Protein AF-A0A3N5TU95-F1 (afdb_monomer_lite)

Sequence (140 aa):
MAISASVSSDLMEDPRTEHARLEAEGWGAFEDALSRVPDDRLTAPGVLEGWTVKEMLHHVTGWIRECIGYLDRMKDGTFVDPDDTDEWVNARNATFADEARSLDVAAVIGARRRARSHPPALAGASRDRRRRRRVVRGRD

Secondary structure (DSSP, 8-state):
--------TT-S--HHHHHHHHHHHHHHHHHHHHHTS-GGGGS-TTSBTTB-HHHHHHHHHHHHHHHHHHHHHHHHT--------HHHHHHHHHHHHHHHHTS-HHHHHHHHHHHHTSPPGGGGTTTTHHHHTSSSSS--

Structure (mmCIF, N/CA/C/O backbone):
data_AF-A0A3N5TU95-F1
#
_entry.id   AF-A0A3N5TU95-F1
#
loop_
_atom_site.group_PDB
_atom_site.id
_atom_site.type_symbol
_atom_site.label_atom_id
_atom_site.label_alt_id
_atom_site.label_comp_id
_atom_site.label_asym_id
_atom_site.label_entity_id
_atom_site.label_seq_id
_atom_site.pdbx_PDB_ins_code
_atom_site.Cartn_x
_atom_site.Cartn_y
_atom_site.Cartn_z
_atom_site.occupancy
_atom_site.B_iso_or_equiv
_atom_site.auth_seq_id
_atom_site.auth_comp_id
_atom_site.auth_asym_id
_atom_site.auth_atom_id
_atom_site.pdbx_PDB_model_num
ATOM 1 N N . MET A 1 1 ? 27.553 39.012 -32.334 1.00 35.53 1 MET A N 1
ATOM 2 C CA . MET A 1 1 ? 26.607 38.911 -31.206 1.00 35.53 1 MET A CA 1
ATOM 3 C C . MET A 1 1 ? 25.614 37.813 -31.560 1.00 35.53 1 MET A C 1
ATOM 5 O O . MET A 1 1 ? 24.795 38.020 -32.440 1.00 35.53 1 MET A O 1
ATOM 9 N N . ALA A 1 2 ? 25.777 36.619 -30.991 1.00 36.50 2 ALA A N 1
ATOM 10 C CA . ALA A 1 2 ? 24.856 35.497 -31.155 1.00 36.50 2 ALA A CA 1
ATOM 11 C C . ALA A 1 2 ? 24.561 34.973 -29.749 1.00 36.50 2 ALA A C 1
ATOM 13 O O . ALA A 1 2 ? 25.481 34.582 -29.031 1.00 36.50 2 ALA A O 1
ATOM 14 N N . ILE A 1 3 ? 23.303 35.069 -29.325 1.00 40.38 3 ILE A N 1
ATOM 15 C CA . ILE A 1 3 ? 22.858 34.584 -28.021 1.00 40.38 3 ILE A CA 1
ATOM 16 C C . ILE A 1 3 ? 22.713 33.070 -28.159 1.00 40.38 3 ILE A C 1
ATOM 18 O O . ILE A 1 3 ? 21.766 32.576 -28.764 1.00 40.38 3 ILE A O 1
ATOM 22 N N . SER A 1 4 ? 23.708 32.346 -27.651 1.00 39.53 4 SER A N 1
ATOM 23 C CA . SER A 1 4 ? 23.632 30.904 -27.462 1.00 39.53 4 SER A CA 1
ATOM 24 C C . SER A 1 4 ? 22.598 30.631 -26.375 1.00 39.53 4 SER A C 1
ATOM 26 O O . SER A 1 4 ? 22.843 30.901 -25.199 1.00 39.53 4 SER A O 1
ATOM 28 N N . ALA A 1 5 ? 21.428 30.125 -26.758 1.00 44.97 5 ALA A N 1
ATOM 29 C CA . ALA A 1 5 ? 20.494 29.527 -25.816 1.00 44.97 5 ALA A CA 1
ATOM 30 C C . ALA A 1 5 ? 21.043 28.154 -25.400 1.00 44.97 5 ALA A C 1
ATOM 32 O O . ALA A 1 5 ? 20.582 27.110 -25.855 1.00 44.97 5 ALA A O 1
ATOM 33 N N . SER A 1 6 ? 22.062 28.162 -24.540 1.00 47.75 6 SER A N 1
ATOM 34 C CA . SER A 1 6 ? 22.394 27.006 -23.714 1.00 47.75 6 SER A CA 1
ATOM 35 C C . SER A 1 6 ? 21.296 26.891 -22.665 1.00 47.75 6 SER A C 1
ATOM 37 O O . SER A 1 6 ? 21.416 27.431 -21.567 1.00 47.75 6 SER A O 1
ATOM 39 N N . VAL A 1 7 ? 20.184 26.250 -23.023 1.00 46.75 7 VAL A N 1
ATOM 40 C CA . VAL A 1 7 ? 19.194 25.844 -22.029 1.00 46.75 7 VAL A CA 1
ATOM 41 C C . VAL A 1 7 ? 19.868 24.786 -21.165 1.00 46.75 7 VAL A C 1
ATOM 43 O O . VAL A 1 7 ? 20.224 23.709 -21.641 1.00 46.75 7 VAL A O 1
ATOM 46 N N . SER A 1 8 ? 20.115 25.160 -19.913 1.00 43.81 8 SER A N 1
ATOM 47 C CA . SER A 1 8 ? 20.712 24.349 -18.862 1.00 43.81 8 SER A CA 1
ATOM 48 C C . SER A 1 8 ? 20.080 22.960 -18.797 1.00 43.81 8 SER A C 1
ATOM 50 O O . SER A 1 8 ? 19.000 22.783 -18.245 1.00 43.81 8 SER A O 1
ATOM 52 N N . SER A 1 9 ? 20.802 21.958 -19.295 1.00 48.12 9 SER A N 1
ATOM 53 C CA . SER A 1 9 ? 20.513 20.537 -19.063 1.00 48.12 9 SER A CA 1
ATOM 54 C C . SER A 1 9 ? 20.790 20.105 -17.606 1.00 48.12 9 SER A C 1
ATOM 56 O O . SER A 1 9 ? 20.634 18.931 -17.289 1.00 48.12 9 SER A O 1
ATOM 58 N N . ASP A 1 10 ? 21.195 21.037 -16.736 1.00 52.72 10 ASP A N 1
ATOM 59 C CA . ASP A 1 10 ? 21.732 20.798 -15.387 1.00 52.72 10 ASP A CA 1
ATOM 60 C C . ASP A 1 10 ? 20.757 21.119 -14.229 1.00 52.72 10 ASP A C 1
ATOM 62 O O . ASP A 1 10 ? 21.184 21.152 -13.080 1.00 52.72 10 ASP A O 1
ATOM 66 N N . LEU A 1 11 ? 19.458 21.358 -14.477 1.00 57.06 11 LEU A N 1
ATOM 67 C CA . LEU A 1 11 ? 18.495 21.706 -13.404 1.00 57.06 11 LEU A CA 1
ATOM 68 C C . LEU A 1 11 ? 17.224 20.843 -13.324 1.00 57.06 11 LEU A C 1
ATOM 70 O O . LEU A 1 11 ? 16.367 21.120 -12.489 1.00 57.06 11 LEU A O 1
ATOM 74 N N . MET A 1 12 ? 17.082 19.792 -14.137 1.00 62.34 12 MET A N 1
ATOM 75 C CA . MET A 1 12 ? 16.063 18.771 -13.869 1.00 62.34 12 MET A CA 1
ATOM 76 C C . MET A 1 12 ? 16.678 17.726 -12.942 1.00 62.34 12 MET A C 1
ATOM 78 O O . MET A 1 12 ? 17.569 16.983 -13.354 1.00 62.34 12 MET A O 1
ATOM 82 N N . GLU A 1 13 ? 16.240 17.715 -11.682 1.00 69.69 13 GLU A N 1
ATOM 83 C CA . GLU A 1 13 ? 16.577 16.662 -10.725 1.00 69.69 13 GLU A CA 1
ATOM 84 C C . GLU A 1 13 ? 16.338 15.287 -11.371 1.00 69.69 13 GLU A C 1
ATOM 86 O O . GLU A 1 13 ? 15.353 15.101 -12.089 1.00 69.69 13 GLU A O 1
ATOM 91 N N . ASP A 1 14 ? 17.272 14.343 -11.178 1.00 87.50 14 ASP A N 1
ATOM 92 C CA . ASP A 1 14 ? 17.138 12.975 -11.698 1.00 87.50 14 ASP A CA 1
ATOM 93 C C . ASP A 1 14 ? 15.742 12.451 -11.317 1.00 87.50 14 ASP A C 1
ATOM 95 O O . ASP A 1 14 ? 15.450 12.397 -10.119 1.00 87.50 14 ASP A O 1
ATOM 99 N N . PRO A 1 15 ? 14.880 12.053 -12.278 1.00 86.50 15 PRO A N 1
ATOM 100 C CA . PRO A 1 15 ? 13.517 11.604 -11.989 1.00 86.50 15 PRO A CA 1
ATOM 101 C C . PRO A 1 15 ? 13.445 10.514 -10.915 1.00 86.50 15 PRO A C 1
ATOM 103 O O . PRO A 1 15 ? 12.448 10.385 -10.214 1.00 86.50 15 PRO A O 1
ATOM 106 N N . ARG A 1 16 ? 14.516 9.730 -10.748 1.00 84.62 16 ARG A N 1
ATOM 107 C CA . ARG A 1 16 ? 14.620 8.733 -9.676 1.00 84.62 16 ARG A CA 1
ATOM 108 C C . ARG A 1 16 ? 14.758 9.354 -8.293 1.00 84.62 16 ARG A C 1
ATOM 110 O O . ARG A 1 16 ? 14.161 8.842 -7.352 1.00 84.62 16 ARG A O 1
ATOM 117 N N . THR A 1 17 ? 15.553 10.412 -8.173 1.00 88.00 17 THR A N 1
ATOM 118 C CA . THR A 1 17 ? 15.719 11.167 -6.928 1.00 88.00 17 THR A CA 1
ATOM 119 C C . THR A 1 17 ? 14.411 11.850 -6.563 1.00 88.00 17 THR A C 1
ATOM 121 O O . THR A 1 17 ? 13.961 11.710 -5.429 1.00 88.00 17 THR A O 1
ATOM 124 N N . GLU A 1 18 ? 13.749 12.482 -7.535 1.00 87.94 18 GLU A N 1
ATOM 125 C CA . GLU A 1 18 ? 12.457 13.126 -7.298 1.00 87.94 18 GLU A CA 1
ATOM 126 C C . GLU A 1 18 ? 11.379 12.109 -6.895 1.00 87.94 18 GLU A C 1
ATOM 1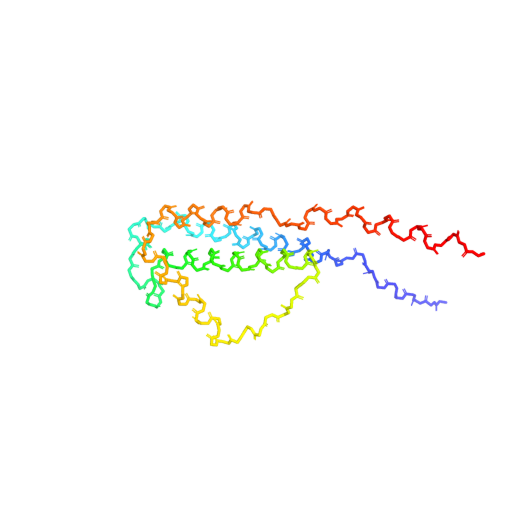28 O O . GLU A 1 18 ? 10.708 12.285 -5.882 1.00 87.94 18 GLU A O 1
ATOM 133 N N . HIS A 1 19 ? 11.254 10.981 -7.603 1.00 87.00 19 HIS A N 1
ATOM 134 C CA . HIS A 1 19 ? 10.308 9.929 -7.214 1.00 87.00 19 HIS A CA 1
ATOM 135 C C . HIS A 1 19 ? 10.610 9.340 -5.831 1.00 87.00 19 HIS A C 1
ATOM 137 O O . HIS A 1 19 ? 9.680 9.060 -5.081 1.00 87.00 19 HIS A O 1
ATOM 143 N N . ALA A 1 20 ? 11.885 9.168 -5.465 1.00 88.12 20 ALA A N 1
ATOM 144 C CA . ALA A 1 20 ? 12.259 8.693 -4.134 1.00 88.12 20 ALA A CA 1
ATOM 145 C C . ALA A 1 20 ? 11.907 9.711 -3.037 1.00 88.12 20 ALA A C 1
ATOM 147 O O . ALA A 1 20 ? 11.463 9.321 -1.959 1.00 88.12 20 ALA A O 1
ATOM 148 N N . ARG A 1 21 ? 12.070 11.011 -3.310 1.00 90.75 21 ARG A N 1
ATOM 149 C CA . ARG A 1 21 ? 11.671 12.087 -2.395 1.00 90.75 21 ARG A CA 1
ATOM 150 C C . ARG A 1 21 ? 10.153 12.123 -2.214 1.00 90.75 21 ARG A C 1
ATOM 152 O O . ARG A 1 21 ? 9.682 12.120 -1.079 1.00 90.75 21 ARG A O 1
ATOM 159 N N . LEU A 1 22 ? 9.398 12.099 -3.314 1.00 93.06 22 LEU A N 1
ATOM 160 C CA . LEU A 1 22 ? 7.933 12.084 -3.295 1.00 93.06 22 LEU A CA 1
ATOM 161 C C . LEU A 1 22 ? 7.379 10.838 -2.594 1.00 93.06 22 LEU A C 1
ATOM 163 O O . LEU A 1 22 ? 6.426 10.945 -1.821 1.00 93.06 22 LEU A O 1
ATOM 167 N N . GLU A 1 23 ? 7.991 9.671 -2.817 1.00 92.25 23 GLU A N 1
ATOM 168 C CA . GLU A 1 23 ? 7.659 8.446 -2.086 1.00 92.25 23 GLU A CA 1
ATOM 169 C C . GLU A 1 23 ? 7.883 8.644 -0.587 1.00 92.25 23 GLU A C 1
ATOM 171 O O . GLU A 1 23 ? 6.955 8.443 0.195 1.00 92.25 23 GLU A O 1
ATOM 176 N N . ALA A 1 24 ? 9.058 9.130 -0.178 1.00 92.19 24 ALA A N 1
ATOM 177 C CA . ALA A 1 24 ? 9.376 9.314 1.232 1.00 92.19 24 ALA A CA 1
ATOM 178 C C . ALA A 1 24 ? 8.414 10.297 1.922 1.00 92.19 24 ALA A C 1
ATOM 180 O O . ALA A 1 24 ? 7.960 10.029 3.038 1.00 92.19 24 ALA A O 1
ATOM 181 N N . GLU A 1 25 ? 8.071 11.403 1.257 1.00 95.94 25 GLU A N 1
ATOM 182 C CA . GLU A 1 25 ? 7.145 12.424 1.756 1.00 95.94 25 GLU A CA 1
ATOM 183 C C . GLU A 1 25 ? 5.712 11.909 1.874 1.00 95.94 25 GLU A C 1
ATOM 185 O O . GLU A 1 25 ? 5.120 11.979 2.957 1.00 95.94 25 GLU A O 1
ATOM 190 N N . GLY A 1 26 ? 5.162 11.340 0.797 1.00 95.50 26 GLY A N 1
ATOM 191 C CA . GLY A 1 26 ? 3.806 10.787 0.804 1.00 95.50 26 GLY A CA 1
ATOM 192 C C . GLY A 1 26 ? 3.657 9.692 1.856 1.00 95.50 26 GLY A C 1
ATOM 193 O O . GLY A 1 26 ? 2.637 9.576 2.538 1.00 95.50 26 GLY A O 1
ATOM 194 N N . TRP A 1 27 ? 4.725 8.934 2.063 1.00 95.00 27 TRP A N 1
ATOM 195 C CA . TRP A 1 27 ? 4.743 7.819 2.984 1.00 95.00 27 TRP A CA 1
ATOM 196 C C . TRP A 1 27 ? 5.061 8.230 4.424 1.00 95.00 27 TRP A C 1
ATOM 198 O O . TRP A 1 27 ? 4.736 7.490 5.350 1.00 95.00 27 TRP A O 1
ATOM 208 N N . GLY A 1 28 ? 5.623 9.421 4.640 1.00 95.75 28 GLY A N 1
ATOM 209 C CA . GLY A 1 28 ? 5.612 10.104 5.933 1.00 95.75 28 GLY A CA 1
ATOM 210 C C . GLY A 1 28 ? 4.213 10.609 6.292 1.00 95.75 28 GLY A C 1
ATOM 211 O O . GLY A 1 28 ? 3.713 10.309 7.374 1.00 95.75 28 GLY A O 1
ATOM 212 N N . ALA A 1 29 ? 3.542 11.294 5.360 1.00 97.62 29 ALA A N 1
ATOM 213 C CA . ALA A 1 29 ? 2.187 11.813 5.562 1.00 97.62 29 ALA A CA 1
ATOM 214 C C . ALA A 1 29 ? 1.161 10.700 5.840 1.00 97.62 29 ALA A C 1
ATOM 216 O O . ALA A 1 29 ? 0.308 10.839 6.716 1.00 97.62 29 ALA A O 1
ATOM 217 N N . PHE A 1 30 ? 1.267 9.572 5.136 1.00 95.25 30 PHE A N 1
ATOM 218 C CA . PHE A 1 30 ? 0.409 8.413 5.366 1.00 95.25 30 PHE A CA 1
ATOM 219 C C . PHE A 1 30 ? 0.593 7.795 6.757 1.00 95.25 30 PHE A C 1
ATOM 221 O O . PHE A 1 30 ? -0.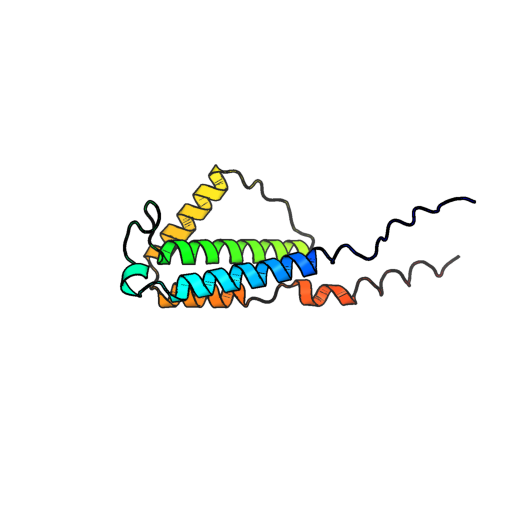393 7.491 7.426 1.00 95.25 30 PHE A O 1
ATOM 228 N N . GLU A 1 31 ? 1.838 7.596 7.203 1.00 95.38 31 GLU A N 1
ATOM 229 C CA . GLU A 1 31 ? 2.112 7.045 8.537 1.00 95.38 31 GLU A CA 1
ATOM 230 C C . GLU A 1 31 ? 1.636 8.006 9.635 1.00 95.38 31 GLU A C 1
ATOM 232 O O . GLU A 1 31 ? 1.064 7.556 10.628 1.00 95.38 31 GLU A O 1
ATOM 237 N N . ASP A 1 32 ? 1.791 9.320 9.433 1.00 97.31 32 ASP A N 1
ATOM 238 C CA . ASP A 1 32 ? 1.295 10.329 10.371 1.00 97.31 32 ASP A CA 1
ATOM 239 C C . ASP A 1 32 ? -0.238 10.305 10.465 1.00 97.31 32 ASP A C 1
ATOM 241 O O . ASP A 1 32 ? -0.790 10.287 11.566 1.00 97.31 32 ASP A O 1
ATOM 245 N N . ALA A 1 33 ? -0.939 10.207 9.330 1.00 95.50 33 ALA A N 1
ATOM 246 C CA . ALA A 1 33 ? -2.395 10.073 9.300 1.00 95.50 33 ALA A CA 1
ATOM 247 C C . ALA A 1 33 ? -2.868 8.773 9.969 1.00 95.50 33 ALA A C 1
ATOM 249 O O . ALA A 1 33 ? -3.802 8.793 10.771 1.00 95.50 33 ALA A O 1
ATOM 250 N N . LEU A 1 34 ? -2.202 7.650 9.686 1.00 93.94 34 LEU A N 1
ATOM 251 C CA . LEU A 1 34 ? -2.537 6.361 10.280 1.00 93.94 34 LEU A CA 1
ATOM 252 C C . LEU A 1 34 ? -2.307 6.338 11.795 1.00 93.94 34 LEU A C 1
ATOM 254 O O . LEU A 1 34 ? -3.100 5.736 12.511 1.00 93.94 34 LEU A O 1
ATOM 258 N N . SER A 1 35 ? -1.262 7.006 12.293 1.00 95.44 35 SER A N 1
ATOM 259 C CA . SER A 1 35 ? -0.953 7.058 13.731 1.00 95.44 35 SER A CA 1
ATOM 260 C C . SER A 1 35 ? -2.068 7.689 14.577 1.00 95.44 35 SER A C 1
ATOM 262 O O . SER A 1 35 ? -2.136 7.471 15.784 1.00 95.44 35 SER A O 1
ATOM 264 N N . ARG A 1 36 ? -2.955 8.459 13.936 1.00 96.12 36 ARG A N 1
ATOM 265 C CA . ARG A 1 36 ? -4.098 9.133 14.561 1.00 96.12 36 ARG A CA 1
ATOM 266 C C . ARG A 1 36 ? -5.375 8.293 14.535 1.00 96.12 36 ARG A C 1
ATOM 268 O O . ARG A 1 36 ? -6.384 8.737 15.077 1.00 96.12 36 ARG A O 1
ATOM 275 N N . VAL A 1 37 ? -5.364 7.123 13.892 1.00 94.12 37 VAL A N 1
ATOM 276 C CA . VAL A 1 37 ? -6.514 6.213 13.836 1.00 94.12 37 VAL A CA 1
ATOM 277 C C . VAL A 1 37 ? -6.539 5.363 15.111 1.00 94.12 37 VAL A C 1
ATOM 279 O O . VAL A 1 37 ? -5.597 4.607 15.335 1.00 94.12 37 VAL A O 1
ATOM 282 N N . PRO A 1 38 ? -7.597 5.447 15.937 1.00 94.06 38 PRO A N 1
ATOM 283 C CA . PRO A 1 38 ? -7.737 4.594 17.114 1.00 94.06 38 PRO A CA 1
ATOM 284 C C . PRO A 1 38 ? -7.838 3.103 16.753 1.00 94.06 38 PRO A C 1
ATOM 286 O O . PRO A 1 38 ? -8.393 2.752 15.709 1.00 94.06 38 PRO A O 1
ATOM 289 N N . ASP A 1 39 ? -7.356 2.221 17.630 1.00 93.38 39 ASP A N 1
ATOM 290 C CA . ASP A 1 39 ? -7.279 0.774 17.367 1.00 93.38 39 ASP A CA 1
ATOM 291 C C . ASP A 1 39 ? -8.638 0.134 17.037 1.00 93.38 39 ASP A C 1
ATOM 293 O O . ASP A 1 39 ? -8.742 -0.699 16.133 1.00 93.38 39 ASP A O 1
ATOM 297 N N . ASP A 1 40 ? -9.707 0.550 17.717 1.00 92.94 40 ASP A N 1
ATOM 298 C CA . ASP A 1 40 ? -11.074 0.071 17.478 1.00 92.94 40 ASP A CA 1
ATOM 299 C C . ASP A 1 40 ? -11.601 0.475 16.089 1.00 92.94 40 ASP A C 1
ATOM 301 O O . ASP A 1 40 ? -12.408 -0.234 15.484 1.00 92.94 40 ASP A O 1
ATOM 305 N N . ARG A 1 41 ? -11.087 1.571 15.522 1.00 93.88 41 ARG A N 1
ATOM 306 C CA . ARG A 1 41 ? -11.416 2.031 14.166 1.00 93.88 41 ARG A CA 1
ATOM 307 C C . ARG A 1 41 ? -10.675 1.263 13.076 1.00 93.88 41 ARG A C 1
ATOM 309 O O . ARG A 1 41 ? -11.110 1.308 11.927 1.00 93.88 41 ARG A O 1
ATOM 316 N N . LEU A 1 42 ? -9.618 0.513 13.404 1.00 94.44 42 LEU A N 1
ATOM 317 C CA . LEU A 1 42 ? -8.859 -0.252 12.407 1.00 94.44 42 LEU A CA 1
ATOM 318 C C . LEU A 1 42 ? -9.673 -1.397 11.789 1.00 94.44 42 LEU A C 1
ATOM 320 O O . LEU A 1 42 ? -9.441 -1.772 10.639 1.00 94.44 42 LEU A O 1
ATOM 324 N N . THR A 1 43 ? -10.638 -1.931 12.540 1.00 94.31 43 THR A N 1
ATOM 325 C CA . THR A 1 43 ? -11.504 -3.049 12.126 1.00 94.31 43 THR A CA 1
ATOM 326 C C . THR A 1 43 ? -12.976 -2.662 11.994 1.00 94.31 43 THR A C 1
ATOM 328 O O . THR A 1 43 ? -13.789 -3.487 11.584 1.00 94.31 43 THR A O 1
ATOM 331 N N . ALA A 1 44 ? -13.324 -1.408 12.293 1.00 92.25 44 ALA A N 1
ATOM 332 C CA . ALA A 1 44 ? -14.679 -0.905 12.126 1.00 92.25 44 ALA A CA 1
ATOM 333 C C . ALA A 1 44 ? -15.063 -0.861 10.630 1.00 92.25 44 ALA A C 1
ATOM 335 O O . ALA A 1 44 ? -14.332 -0.256 9.836 1.00 92.25 44 ALA A O 1
ATOM 336 N N . PRO A 1 45 ? -16.198 -1.464 10.228 1.00 88.00 45 PRO A N 1
ATOM 337 C CA . PRO A 1 45 ? -16.685 -1.382 8.854 1.00 88.00 45 PRO A CA 1
ATOM 338 C C . PRO A 1 45 ? -17.021 0.052 8.425 1.00 88.00 45 PRO A C 1
ATOM 340 O O . PRO A 1 45 ? -17.410 0.885 9.247 1.00 88.00 45 PRO A O 1
ATOM 343 N N . GLY A 1 46 ? -16.941 0.313 7.117 1.00 75.81 46 GLY A N 1
ATOM 344 C CA . GLY A 1 46 ? -17.488 1.527 6.503 1.00 75.81 46 GLY A CA 1
ATOM 345 C C 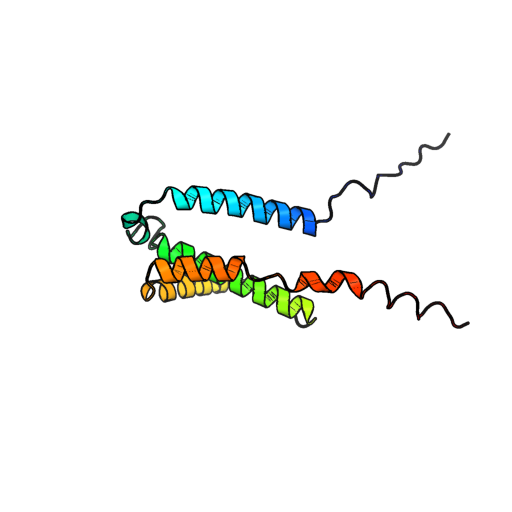. GLY A 1 46 ? -16.624 2.780 6.643 1.00 75.81 46 GLY A C 1
ATOM 346 O O . GLY A 1 46 ? -17.132 3.884 6.467 1.00 75.81 46 GLY A O 1
ATOM 347 N N . VAL A 1 47 ? -15.333 2.636 6.964 1.00 73.94 47 VAL A N 1
ATOM 348 C CA . VAL A 1 47 ? -14.373 3.756 6.884 1.00 73.94 47 VAL A CA 1
ATOM 349 C C . VAL A 1 47 ? -14.086 4.112 5.423 1.00 73.94 47 VAL A C 1
ATOM 351 O O . VAL A 1 47 ? -13.914 5.280 5.086 1.00 73.94 47 VAL A O 1
ATOM 354 N N . LEU A 1 48 ? -14.095 3.101 4.559 1.00 77.06 48 LEU A N 1
ATOM 355 C CA . LEU A 1 48 ? -14.190 3.207 3.109 1.00 77.06 48 LEU A CA 1
ATOM 356 C C . LEU A 1 48 ? -15.368 2.327 2.670 1.00 77.06 48 LEU A C 1
ATOM 358 O O . LEU A 1 48 ? -15.769 1.428 3.412 1.00 77.06 48 LEU A O 1
ATOM 362 N N . GLU A 1 49 ? -15.962 2.589 1.508 1.00 82.31 49 GLU A N 1
ATOM 363 C CA . GLU A 1 49 ? -17.149 1.858 1.047 1.00 82.31 49 GLU A CA 1
ATOM 364 C C . GLU A 1 49 ? -16.899 0.336 1.042 1.00 82.31 49 GLU A C 1
ATOM 366 O O . GLU A 1 49 ? -16.114 -0.187 0.257 1.00 82.31 49 GLU A O 1
ATOM 371 N N . GLY A 1 50 ? -17.519 -0.371 1.992 1.00 85.62 50 GLY A N 1
ATOM 372 C CA . GLY A 1 50 ? -17.354 -1.814 2.191 1.00 85.62 50 GLY A CA 1
ATOM 373 C C . GLY A 1 50 ? -16.036 -2.274 2.831 1.00 85.62 50 GLY A C 1
ATOM 374 O O . GLY A 1 50 ? -15.904 -3.472 3.072 1.00 85.62 50 GLY A O 1
ATOM 375 N N . TRP A 1 51 ? -15.080 -1.380 3.115 1.00 93.75 51 TRP A N 1
ATOM 376 C CA . TRP A 1 51 ? -13.757 -1.721 3.659 1.00 93.75 51 TRP A CA 1
ATOM 377 C C . TRP A 1 51 ? -13.504 -1.091 5.040 1.00 93.75 51 TRP A C 1
ATOM 379 O O . TRP A 1 51 ? -13.861 0.052 5.345 1.00 93.75 51 TRP A O 1
ATOM 389 N N . THR A 1 52 ? -12.821 -1.856 5.878 1.00 95.81 52 THR A N 1
ATOM 390 C CA . THR A 1 52 ? -12.137 -1.433 7.100 1.00 95.81 52 THR A CA 1
ATOM 391 C C . THR A 1 52 ? -10.790 -0.789 6.761 1.00 95.81 52 THR A C 1
ATOM 393 O O . THR A 1 52 ? -10.234 -0.979 5.674 1.00 95.81 52 THR A O 1
ATOM 396 N N . VAL A 1 53 ? -10.196 -0.069 7.718 1.00 95.75 53 VAL A N 1
ATOM 397 C CA . VAL A 1 53 ? -8.822 0.440 7.555 1.00 95.75 53 VAL A CA 1
ATOM 398 C C . VAL A 1 53 ? -7.843 -0.722 7.376 1.00 95.75 53 VAL A C 1
ATOM 400 O O . VAL A 1 53 ? -6.960 -0.632 6.530 1.00 95.75 53 VAL A O 1
ATOM 403 N N . LYS A 1 54 ? -8.014 -1.835 8.103 1.00 96.50 54 LYS A N 1
ATOM 404 C CA . LYS A 1 54 ? -7.192 -3.047 7.951 1.00 96.50 54 LYS A CA 1
ATOM 405 C C . LYS A 1 54 ? -7.162 -3.547 6.501 1.00 96.50 54 LYS A C 1
ATOM 407 O O . LYS A 1 54 ? -6.082 -3.823 5.983 1.00 96.50 54 LYS A O 1
ATOM 412 N N . GLU A 1 55 ? -8.318 -3.643 5.848 1.00 96.94 55 GLU A N 1
ATOM 413 C CA . GLU A 1 55 ? -8.414 -4.088 4.449 1.00 96.94 55 GLU A CA 1
ATOM 414 C C . GLU A 1 55 ? -7.712 -3.107 3.501 1.00 96.94 55 GLU A C 1
ATOM 416 O O . GLU A 1 55 ? -6.921 -3.535 2.660 1.00 96.94 55 GLU A O 1
ATOM 421 N N . MET A 1 56 ? -7.875 -1.796 3.712 1.00 95.75 56 MET A N 1
ATOM 422 C CA . MET A 1 56 ? -7.124 -0.780 2.966 1.00 95.75 56 MET A CA 1
ATOM 423 C C . MET A 1 56 ? -5.606 -0.919 3.155 1.00 95.75 56 MET A C 1
ATOM 425 O O . MET A 1 56 ? -4.855 -0.886 2.181 1.00 95.75 56 MET A O 1
ATOM 429 N N . LEU A 1 57 ? -5.131 -1.135 4.385 1.00 96.38 57 LEU A N 1
ATOM 430 C CA . LEU A 1 57 ? -3.699 -1.293 4.663 1.00 96.38 57 LEU A CA 1
ATOM 431 C C . LEU A 1 57 ? -3.094 -2.522 3.974 1.00 96.38 57 LEU A C 1
ATOM 433 O O . LEU A 1 57 ? -1.946 -2.478 3.513 1.00 96.38 57 LEU A O 1
ATOM 437 N N . HIS A 1 58 ? -3.842 -3.623 3.906 1.00 97.31 58 HIS A N 1
ATOM 438 C CA . HIS A 1 58 ? -3.398 -4.815 3.187 1.00 97.31 58 HIS A CA 1
ATOM 439 C C . HIS A 1 58 ? -3.437 -4.606 1.672 1.00 97.31 58 HIS A C 1
ATOM 441 O O . HIS A 1 58 ? -2.493 -5.003 0.997 1.00 97.31 58 HIS A O 1
ATOM 447 N N . HIS A 1 59 ? -4.437 -3.894 1.146 1.00 96.25 59 HIS A N 1
ATOM 448 C CA . HIS A 1 59 ? -4.463 -3.451 -0.252 1.00 96.25 59 HIS A CA 1
ATOM 449 C C . HIS A 1 59 ? -3.213 -2.640 -0.629 1.00 96.25 59 HIS A C 1
ATOM 451 O O . HIS A 1 59 ? -2.556 -2.958 -1.620 1.00 96.25 59 HIS A O 1
ATOM 457 N N . VAL A 1 60 ? -2.806 -1.671 0.200 1.00 96.12 60 VAL A N 1
ATOM 458 C CA . VAL A 1 60 ? -1.558 -0.922 -0.029 1.00 96.12 60 VAL A CA 1
ATOM 459 C C . VAL A 1 60 ? -0.342 -1.857 -0.018 1.00 96.12 60 VAL A C 1
ATOM 461 O O . VAL A 1 60 ? 0.548 -1.746 -0.858 1.00 96.12 60 VAL A O 1
ATOM 464 N N . THR A 1 61 ? -0.313 -2.828 0.898 1.00 97.25 61 THR A N 1
ATOM 465 C CA . THR A 1 61 ? 0.754 -3.844 0.952 1.00 97.25 61 THR A CA 1
ATOM 466 C C . THR A 1 61 ? 0.804 -4.699 -0.317 1.00 97.25 61 THR A C 1
ATOM 468 O O . THR A 1 61 ? 1.897 -5.024 -0.783 1.00 97.25 61 THR A O 1
ATOM 471 N N . GLY A 1 62 ? -0.353 -5.054 -0.881 1.00 96.94 62 GLY A N 1
ATOM 472 C CA . GLY A 1 62 ? -0.471 -5.789 -2.140 1.00 96.94 62 GLY A CA 1
ATOM 473 C C . GLY A 1 62 ? 0.175 -5.039 -3.303 1.00 96.94 62 GLY A C 1
ATOM 474 O O . GLY A 1 62 ? 1.051 -5.586 -3.970 1.00 96.94 62 GLY A O 1
ATOM 475 N N . TRP A 1 63 ? -0.144 -3.755 -3.472 1.00 96.62 63 TRP A N 1
ATOM 476 C CA . TRP A 1 63 ? 0.453 -2.933 -4.532 1.00 96.62 63 TRP A CA 1
ATOM 477 C C . TRP A 1 63 ? 1.957 -2.717 -4.370 1.00 96.62 63 TRP A C 1
ATOM 479 O O . TRP A 1 63 ? 2.688 -2.733 -5.359 1.00 96.62 63 TRP A O 1
ATOM 489 N N . ILE A 1 64 ? 2.455 -2.595 -3.135 1.00 95.25 64 ILE A N 1
ATOM 490 C CA . ILE A 1 64 ? 3.905 -2.547 -2.892 1.00 95.25 64 ILE A CA 1
ATOM 491 C C . ILE A 1 64 ? 4.572 -3.841 -3.379 1.00 95.25 64 ILE A C 1
ATOM 493 O O . ILE A 1 64 ? 5.629 -3.790 -4.004 1.00 95.25 64 ILE A O 1
ATOM 497 N N . ARG A 1 65 ? 3.962 -5.007 -3.132 1.00 95.50 65 ARG A N 1
ATOM 498 C CA . ARG A 1 65 ? 4.500 -6.302 -3.581 1.00 95.50 65 ARG A CA 1
ATOM 499 C C . ARG A 1 65 ? 4.474 -6.456 -5.099 1.00 95.50 65 ARG A C 1
ATOM 501 O O . ARG A 1 65 ? 5.460 -6.935 -5.654 1.00 95.50 65 ARG A O 1
ATOM 508 N N . GLU A 1 66 ? 3.400 -6.027 -5.760 1.00 94.69 66 GLU A N 1
ATOM 509 C CA . GLU A 1 66 ? 3.336 -6.006 -7.229 1.00 94.69 66 GLU A CA 1
ATOM 510 C C . GLU A 1 66 ? 4.431 -5.097 -7.807 1.00 94.69 66 GLU A C 1
ATOM 512 O O . GLU A 1 66 ? 5.198 -5.519 -8.673 1.00 94.69 66 GLU A O 1
ATOM 517 N N . CYS A 1 67 ? 4.602 -3.897 -7.239 1.00 92.44 67 CYS A N 1
ATOM 518 C CA . CYS A 1 67 ? 5.664 -2.968 -7.623 1.00 92.44 67 CYS A CA 1
ATOM 519 C C . CYS A 1 67 ? 7.063 -3.584 -7.455 1.00 92.44 67 CYS A C 1
ATOM 521 O O . CYS A 1 67 ? 7.873 -3.523 -8.380 1.00 92.44 67 CYS A O 1
ATOM 523 N N . ILE A 1 68 ? 7.344 -4.247 -6.327 1.00 92.88 68 ILE A N 1
ATOM 524 C CA . ILE A 1 68 ? 8.605 -4.983 -6.123 1.00 92.88 68 ILE A CA 1
ATOM 525 C C . ILE A 1 68 ? 8.801 -6.029 -7.228 1.00 92.88 68 ILE A C 1
ATOM 527 O O . ILE A 1 68 ? 9.869 -6.082 -7.837 1.00 92.88 68 ILE A O 1
ATOM 531 N N . GLY A 1 69 ? 7.763 -6.809 -7.544 1.00 93.06 69 GLY A N 1
ATOM 532 C CA . GLY A 1 69 ? 7.811 -7.797 -8.619 1.00 93.06 69 GLY A CA 1
ATOM 533 C C . GLY A 1 69 ? 8.084 -7.176 -9.994 1.00 93.06 69 GLY A C 1
ATOM 534 O O . GLY A 1 69 ? 8.805 -7.761 -10.803 1.00 93.06 69 GLY A O 1
ATOM 535 N N . TYR A 1 70 ? 7.536 -5.997 -10.291 1.00 93.62 70 TYR A N 1
ATOM 536 C CA . TYR A 1 70 ? 7.845 -5.267 -11.523 1.00 93.62 70 TYR A CA 1
ATOM 537 C C . TYR A 1 70 ? 9.290 -4.772 -11.540 1.00 93.62 70 TYR A C 1
ATOM 539 O O . TYR A 1 70 ? 9.994 -5.004 -12.522 1.00 93.62 70 TYR A O 1
ATOM 547 N N . LEU A 1 71 ? 9.772 -4.178 -10.447 1.00 90.75 71 LEU A N 1
ATOM 548 C CA . LEU A 1 71 ? 11.155 -3.711 -10.331 1.00 90.75 71 LEU A CA 1
ATOM 549 C C . LEU A 1 71 ? 12.170 -4.853 -10.482 1.00 90.75 71 LEU A C 1
ATOM 551 O O . LEU A 1 71 ? 13.208 -4.667 -11.122 1.00 90.75 71 LEU A O 1
ATOM 555 N N . ASP A 1 72 ? 11.870 -6.036 -9.946 1.00 91.88 72 ASP A N 1
ATOM 556 C CA . ASP A 1 72 ? 12.710 -7.222 -10.119 1.00 91.88 72 ASP A CA 1
ATOM 557 C C . ASP A 1 72 ? 12.757 -7.686 -11.577 1.00 91.88 72 ASP A C 1
ATOM 559 O O . ASP A 1 72 ? 13.846 -7.873 -12.122 1.00 91.88 72 ASP A O 1
ATOM 563 N N . ARG A 1 73 ? 11.609 -7.764 -12.260 1.00 94.19 73 ARG A N 1
ATOM 564 C CA . ARG A 1 73 ? 11.572 -8.093 -13.696 1.00 94.19 73 ARG A CA 1
ATOM 565 C C . ARG A 1 73 ? 12.285 -7.041 -14.546 1.00 94.19 73 ARG A C 1
ATOM 567 O O . ARG A 1 73 ? 12.969 -7.389 -15.507 1.00 94.19 73 ARG A O 1
ATOM 574 N N . MET A 1 74 ? 12.176 -5.757 -14.195 1.00 92.88 74 MET A N 1
ATOM 575 C CA . MET A 1 74 ? 12.880 -4.671 -14.890 1.00 92.88 74 MET A CA 1
ATOM 576 C C . MET A 1 74 ? 14.394 -4.804 -14.730 1.00 92.88 74 MET A C 1
ATOM 578 O O . MET A 1 74 ? 15.136 -4.652 -15.702 1.00 92.88 74 MET A O 1
ATOM 582 N N . LYS A 1 75 ? 14.859 -5.115 -13.516 1.00 89.62 75 LYS A N 1
ATOM 583 C CA . LYS A 1 75 ? 16.271 -5.397 -13.233 1.00 89.62 75 LYS A CA 1
ATOM 584 C C . LYS A 1 75 ? 16.777 -6.587 -14.049 1.00 89.62 75 LYS A C 1
ATOM 586 O O . LYS A 1 75 ? 17.878 -6.509 -14.593 1.00 89.62 75 LYS A O 1
ATOM 591 N N . ASP A 1 76 ? 15.970 -7.636 -14.162 1.00 93.62 76 ASP A N 1
ATOM 592 C CA . ASP A 1 76 ? 16.321 -8.862 -14.883 1.00 93.62 76 ASP A CA 1
ATOM 593 C C . ASP A 1 76 ? 16.135 -8.736 -16.409 1.00 93.62 76 ASP A C 1
ATOM 595 O O . ASP A 1 76 ? 16.508 -9.637 -17.157 1.00 93.62 76 ASP A O 1
ATOM 599 N N . GLY A 1 77 ? 15.586 -7.615 -16.893 1.00 95.94 77 GLY A N 1
ATOM 600 C CA . GLY A 1 77 ? 15.315 -7.381 -18.314 1.00 95.94 77 GLY A CA 1
ATOM 601 C C . GLY A 1 77 ? 14.162 -8.218 -18.877 1.00 95.94 77 GLY A C 1
ATOM 602 O O . GLY A 1 77 ? 14.076 -8.391 -20.088 1.00 95.94 77 GLY A O 1
ATOM 603 N N . THR A 1 78 ? 13.297 -8.745 -18.009 1.00 96.31 78 THR A N 1
ATOM 604 C CA . THR A 1 78 ? 12.145 -9.600 -18.350 1.00 96.31 78 THR A CA 1
ATOM 605 C C . THR A 1 78 ? 10.802 -8.900 -18.150 1.00 96.31 78 THR A C 1
ATOM 607 O O . THR A 1 78 ? 9.751 -9.523 -18.286 1.00 96.31 78 THR A O 1
ATOM 610 N N . PHE A 1 79 ? 10.821 -7.612 -17.798 1.00 96.06 79 PHE A N 1
ATOM 611 C CA . PHE A 1 79 ? 9.609 -6.823 -17.624 1.00 96.06 79 PHE A CA 1
ATOM 612 C C . PHE A 1 79 ? 8.836 -6.705 -18.937 1.00 96.06 79 PHE A C 1
ATOM 614 O O . PHE A 1 79 ? 9.402 -6.384 -19.982 1.00 96.06 79 PHE A O 1
ATOM 621 N N . VAL A 1 80 ? 7.536 -6.947 -18.836 1.00 94.56 80 VAL A N 1
ATOM 622 C CA . VAL A 1 80 ? 6.540 -6.710 -19.874 1.00 94.56 80 VAL A CA 1
ATOM 623 C C . VAL A 1 80 ? 5.499 -5.810 -19.234 1.00 94.56 80 VAL A C 1
ATOM 625 O O . VAL A 1 80 ? 5.102 -6.080 -18.097 1.00 94.56 80 VAL A O 1
ATOM 628 N N . ASP A 1 81 ? 5.105 -4.751 -19.940 1.00 91.38 81 ASP A N 1
ATOM 629 C CA . ASP A 1 81 ? 4.048 -3.867 -19.463 1.00 91.38 81 ASP A CA 1
ATOM 630 C C . ASP A 1 81 ? 2.778 -4.689 -19.208 1.00 91.38 81 ASP A C 1
ATOM 632 O O . ASP A 1 81 ? 2.362 -5.460 -20.081 1.00 91.38 81 ASP A O 1
ATOM 636 N N . PRO A 1 82 ? 2.193 -4.595 -18.007 1.00 88.56 82 PRO A N 1
ATOM 637 C CA . PRO A 1 82 ? 0.934 -5.259 -17.720 1.00 88.56 82 PRO A CA 1
ATOM 638 C C . PRO A 1 82 ? -0.218 -4.558 -18.459 1.00 88.56 82 PRO A C 1
ATOM 640 O O . PRO A 1 82 ? -0.194 -3.345 -18.657 1.00 88.56 82 PRO A O 1
ATOM 643 N N . ASP A 1 83 ? -1.250 -5.318 -18.837 1.00 82.69 83 ASP A N 1
ATOM 644 C CA . ASP A 1 83 ? -2.440 -4.764 -19.503 1.00 82.69 83 ASP A CA 1
ATOM 645 C C . ASP A 1 83 ? -3.253 -3.817 -18.584 1.00 82.69 83 ASP A C 1
ATOM 647 O O . ASP A 1 83 ? -4.026 -3.014 -19.099 1.00 82.69 83 ASP A O 1
ATOM 651 N N . ASP A 1 84 ? -3.089 -3.921 -17.250 1.00 87.19 84 ASP A N 1
ATOM 652 C CA . ASP A 1 84 ? -3.609 -3.036 -16.182 1.00 87.19 84 ASP A CA 1
ATOM 653 C C . ASP A 1 84 ? -5.010 -2.428 -16.431 1.00 87.19 84 ASP A C 1
ATOM 655 O O . ASP A 1 84 ? -5.268 -1.263 -16.126 1.00 87.19 84 ASP A O 1
ATOM 659 N N . THR A 1 85 ? -5.951 -3.213 -16.969 1.00 95.75 85 THR A N 1
ATOM 660 C CA . THR A 1 85 ? -7.322 -2.732 -17.200 1.00 95.75 85 THR A CA 1
ATOM 661 C C . THR A 1 85 ? -8.047 -2.472 -15.881 1.00 95.75 85 THR A C 1
ATOM 663 O O . THR A 1 85 ? -7.739 -3.094 -14.858 1.00 95.75 85 THR A O 1
ATOM 666 N N . ASP A 1 86 ? -9.067 -1.610 -15.903 1.00 94.88 86 ASP A N 1
ATOM 667 C CA . ASP A 1 86 ? -9.887 -1.317 -14.723 1.00 94.88 86 ASP A CA 1
ATOM 668 C C . ASP A 1 86 ? -10.463 -2.597 -14.099 1.00 94.88 86 ASP A C 1
ATOM 670 O O . ASP A 1 86 ? -10.474 -2.755 -12.879 1.00 94.88 86 ASP A O 1
ATOM 674 N N . GLU A 1 87 ? -10.900 -3.560 -14.914 1.00 95.94 87 GLU A N 1
ATOM 675 C CA . GLU A 1 87 ? -11.398 -4.851 -14.436 1.00 95.94 87 GLU A CA 1
ATOM 676 C C . GLU A 1 87 ? -10.314 -5.650 -13.708 1.00 95.94 87 GLU A C 1
ATOM 678 O O . GLU A 1 87 ? -10.578 -6.224 -12.648 1.00 95.94 87 GLU A O 1
ATOM 683 N N . TRP A 1 88 ? -9.090 -5.678 -14.244 1.00 94.69 88 TRP A N 1
ATOM 684 C CA . TRP A 1 88 ? -7.976 -6.393 -13.628 1.00 94.69 88 TRP A CA 1
ATOM 685 C C . TRP A 1 88 ? -7.548 -5.739 -12.312 1.00 94.69 88 TRP A C 1
ATOM 687 O O . TRP A 1 88 ? -7.390 -6.433 -11.302 1.00 94.69 88 TRP A O 1
ATOM 697 N N . VAL A 1 89 ? -7.430 -4.408 -12.299 1.00 94.88 89 VAL A N 1
ATOM 698 C CA . VAL A 1 89 ? -7.097 -3.614 -11.108 1.00 94.88 89 VAL A CA 1
ATOM 699 C C . VAL A 1 89 ? -8.160 -3.810 -10.027 1.00 94.88 89 VAL A C 1
ATOM 701 O O . VAL A 1 89 ? -7.827 -4.087 -8.873 1.00 94.88 89 VAL A O 1
ATOM 704 N N . ASN A 1 90 ? -9.444 -3.759 -10.387 1.00 94.62 90 ASN A N 1
ATOM 705 C CA . ASN A 1 90 ? -10.546 -3.984 -9.451 1.00 94.62 90 ASN A CA 1
ATOM 706 C C . ASN A 1 90 ? -10.557 -5.415 -8.896 1.00 94.62 90 ASN A C 1
ATOM 708 O O . ASN A 1 90 ? -10.729 -5.604 -7.690 1.00 94.62 90 ASN A O 1
ATOM 712 N N . ALA A 1 91 ? -10.304 -6.426 -9.731 1.00 95.12 91 ALA A N 1
ATOM 713 C CA . ALA A 1 91 ? -10.179 -7.812 -9.279 1.00 95.12 91 ALA A CA 1
ATOM 714 C C . ALA A 1 91 ? -8.990 -8.004 -8.319 1.00 95.12 91 ALA A C 1
ATOM 716 O O . ALA A 1 91 ? -9.082 -8.749 -7.335 1.00 95.12 91 ALA A O 1
ATOM 717 N N . ARG A 1 92 ? -7.881 -7.298 -8.565 1.00 95.62 92 ARG A N 1
ATOM 718 C CA . ARG A 1 92 ? -6.705 -7.307 -7.691 1.00 95.62 92 ARG A CA 1
ATOM 719 C C . ARG A 1 92 ? -7.001 -6.646 -6.345 1.00 95.62 92 ARG A C 1
ATOM 721 O O . ARG A 1 92 ? -6.722 -7.233 -5.301 1.00 95.62 92 ARG A O 1
ATOM 728 N N . ASN A 1 93 ? -7.659 -5.487 -6.366 1.00 94.94 93 ASN A N 1
ATOM 729 C CA . ASN A 1 93 ? -8.111 -4.775 -5.171 1.00 94.94 93 ASN A CA 1
ATOM 730 C C . ASN A 1 93 ? -9.044 -5.634 -4.310 1.00 94.94 93 ASN A C 1
ATOM 732 O O . ASN A 1 93 ? -8.856 -5.707 -3.095 1.00 94.94 93 ASN A O 1
ATOM 736 N N . ALA A 1 94 ? -10.005 -6.317 -4.938 1.00 94.81 94 ALA A N 1
ATOM 737 C CA . ALA A 1 94 ? -10.922 -7.221 -4.252 1.00 94.81 94 ALA A CA 1
ATOM 738 C C . ALA A 1 94 ? -10.186 -8.402 -3.604 1.00 94.81 94 ALA A C 1
ATOM 740 O O . ALA A 1 94 ? -10.445 -8.709 -2.443 1.00 94.81 94 ALA A O 1
ATOM 741 N N . THR A 1 95 ? -9.232 -9.012 -4.318 1.00 96.94 95 THR A N 1
ATOM 742 C CA . THR A 1 95 ? -8.385 -10.091 -3.778 1.00 96.94 95 THR A CA 1
ATOM 743 C C . THR A 1 95 ? -7.631 -9.630 -2.531 1.00 96.94 95 THR A C 1
ATOM 745 O O . THR A 1 95 ? -7.698 -10.289 -1.497 1.00 96.94 95 THR A O 1
ATOM 748 N N . PHE A 1 96 ? -6.962 -8.473 -2.585 1.00 96.56 96 PHE A N 1
ATOM 749 C CA . PHE A 1 96 ? -6.221 -7.967 -1.429 1.00 96.56 96 PHE A CA 1
ATOM 750 C C . PHE A 1 96 ? -7.140 -7.695 -0.230 1.00 96.56 96 PHE A C 1
ATOM 752 O O . PHE A 1 96 ? -6.825 -8.078 0.895 1.00 96.56 96 PHE A O 1
ATOM 759 N N . ALA A 1 97 ? -8.292 -7.061 -0.447 1.00 94.06 97 ALA A N 1
ATOM 760 C CA . ALA A 1 97 ? -9.235 -6.823 0.640 1.00 94.06 97 ALA A CA 1
ATOM 761 C C . ALA A 1 97 ? -9.757 -8.135 1.248 1.00 94.06 97 ALA A C 1
ATOM 763 O O . ALA A 1 97 ? -9.832 -8.251 2.469 1.00 94.06 97 ALA A O 1
ATOM 764 N N . ASP A 1 98 ? -10.064 -9.140 0.425 1.00 95.81 98 ASP A N 1
ATOM 765 C CA . ASP A 1 98 ? -10.558 -10.430 0.910 1.00 95.81 98 ASP A CA 1
ATOM 766 C C . ASP A 1 98 ? -9.510 -11.188 1.740 1.00 95.81 98 ASP A C 1
ATOM 768 O O . ASP A 1 98 ? -9.805 -11.634 2.850 1.00 95.81 98 ASP A O 1
ATOM 772 N N . GLU A 1 99 ? -8.254 -11.236 1.281 1.00 96.81 99 GLU A N 1
ATOM 773 C CA . GLU A 1 99 ? -7.141 -11.831 2.035 1.00 96.81 99 GLU A CA 1
ATOM 774 C C . GLU A 1 99 ? -7.011 -11.228 3.442 1.00 96.81 99 GLU A C 1
ATOM 776 O O . GLU A 1 99 ? -6.828 -11.946 4.435 1.00 96.81 99 GLU A O 1
ATOM 781 N N . ALA A 1 100 ? -7.154 -9.903 3.543 1.00 96.31 100 ALA A N 1
ATOM 782 C CA . ALA A 1 100 ? -7.007 -9.157 4.787 1.00 96.31 100 ALA A CA 1
ATOM 783 C C . ALA A 1 100 ? -8.036 -9.547 5.856 1.00 96.31 100 ALA A C 1
ATOM 785 O O . ALA A 1 100 ? -7.782 -9.373 7.055 1.00 96.31 100 ALA A O 1
ATOM 786 N N . ARG A 1 101 ? -9.198 -10.083 5.460 1.00 94.12 101 ARG A N 1
ATOM 787 C CA . ARG A 1 101 ? -10.269 -10.479 6.389 1.00 94.12 101 ARG A CA 1
ATOM 788 C C . ARG A 1 101 ? -9.807 -11.553 7.362 1.00 94.12 101 ARG A C 1
ATOM 790 O O . ARG A 1 101 ? -10.139 -11.469 8.542 1.00 94.12 101 ARG A O 1
ATOM 797 N N . SER A 1 102 ? -8.981 -12.483 6.885 1.00 96.00 102 SER A N 1
ATOM 798 C CA . SER A 1 102 ? -8.418 -13.584 7.678 1.00 96.00 102 SER A CA 1
ATOM 799 C C . SER A 1 102 ? -7.253 -13.179 8.592 1.00 96.00 102 SER A C 1
ATOM 801 O O . SER A 1 102 ? -6.870 -13.944 9.475 1.00 96.00 102 SER A O 1
ATOM 803 N N . LEU A 1 103 ? -6.687 -11.985 8.397 1.00 96.94 103 LEU A N 1
ATOM 804 C CA . LEU A 1 103 ? -5.506 -11.514 9.116 1.00 96.94 103 LEU A CA 1
ATOM 805 C C . LEU A 1 103 ? -5.881 -10.653 10.325 1.00 96.94 103 LEU A C 1
ATOM 807 O O . LEU A 1 103 ? -6.860 -9.900 10.301 1.00 96.94 103 LEU A O 1
ATOM 811 N N . ASP A 1 104 ? -5.058 -10.700 11.369 1.00 97.12 104 ASP A N 1
ATOM 812 C CA . ASP A 1 104 ? -5.117 -9.706 12.437 1.00 97.12 104 ASP A CA 1
ATOM 813 C C . ASP A 1 104 ? -4.439 -8.384 12.016 1.00 97.12 104 ASP A C 1
ATOM 815 O O . ASP A 1 104 ? -3.675 -8.305 11.047 1.00 97.12 104 ASP A O 1
ATOM 819 N N . VAL A 1 105 ? -4.751 -7.309 12.743 1.00 96.62 105 VAL A N 1
ATOM 820 C CA . VAL A 1 105 ? -4.242 -5.958 12.455 1.00 96.62 105 VAL A CA 1
ATOM 821 C C . VAL A 1 105 ? -2.712 -5.894 12.541 1.00 96.62 105 VAL A C 1
ATOM 823 O O . VAL A 1 105 ? -2.071 -5.236 11.717 1.00 96.62 105 VAL A O 1
ATOM 826 N N . ALA A 1 106 ? -2.111 -6.589 13.508 1.00 96.50 106 ALA A N 1
ATOM 827 C CA . ALA A 1 106 ? -0.668 -6.567 13.723 1.00 96.50 106 ALA A CA 1
ATOM 828 C C . ALA A 1 106 ? 0.085 -7.231 12.559 1.00 96.50 106 ALA A C 1
ATOM 830 O O . ALA A 1 106 ? 1.112 -6.717 12.106 1.00 96.50 106 ALA A O 1
ATOM 831 N N . ALA A 1 107 ? -0.448 -8.329 12.024 1.00 97.75 107 ALA A N 1
ATOM 832 C CA . ALA A 1 107 ? 0.072 -9.027 10.860 1.00 97.75 107 ALA A CA 1
ATOM 833 C C . ALA A 1 107 ? 0.033 -8.136 9.614 1.00 97.75 107 ALA A C 1
ATOM 835 O O . ALA A 1 107 ? 1.043 -8.050 8.909 1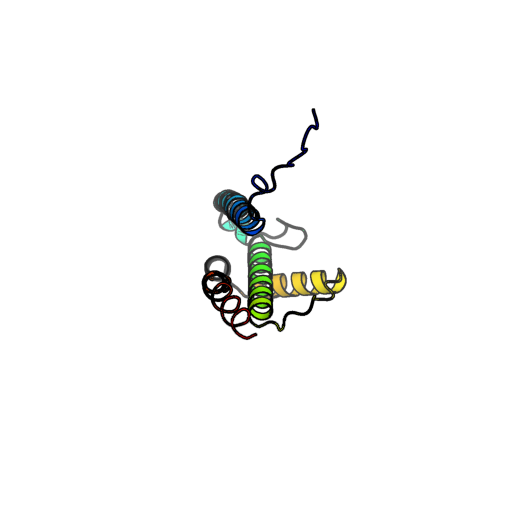.00 97.75 107 ALA A O 1
ATOM 836 N N . VAL A 1 108 ? -1.077 -7.423 9.383 1.00 97.50 108 VAL A N 1
ATOM 837 C CA . VAL A 1 108 ? -1.219 -6.480 8.259 1.00 97.50 108 VAL A CA 1
ATOM 838 C C . VAL A 1 108 ? -0.218 -5.327 8.372 1.00 97.50 108 VAL A C 1
ATOM 840 O O . VAL A 1 108 ? 0.540 -5.071 7.433 1.00 97.50 108 VAL A O 1
ATOM 843 N N . ILE A 1 109 ? -0.130 -4.671 9.535 1.00 95.62 109 ILE A N 1
ATOM 844 C CA . ILE A 1 109 ? 0.833 -3.578 9.765 1.00 95.62 109 ILE A CA 1
ATOM 845 C C . ILE A 1 109 ? 2.273 -4.079 9.601 1.00 95.62 109 ILE A C 1
ATOM 847 O O . ILE A 1 109 ? 3.093 -3.439 8.936 1.00 95.62 109 ILE A O 1
ATOM 851 N N . GLY A 1 110 ? 2.595 -5.237 10.180 1.00 95.69 110 GLY A N 1
ATOM 852 C CA . GLY A 1 110 ? 3.920 -5.840 10.081 1.00 95.69 110 GLY A CA 1
ATOM 853 C C . GLY A 1 110 ? 4.294 -6.199 8.643 1.00 95.69 110 GLY A C 1
ATOM 854 O O . GLY A 1 110 ? 5.425 -5.956 8.221 1.00 95.69 110 GLY A O 1
ATOM 855 N N . ALA A 1 111 ? 3.353 -6.745 7.870 1.00 95.56 111 ALA A N 1
ATOM 856 C CA . ALA A 1 111 ? 3.556 -7.067 6.462 1.00 95.56 111 ALA A CA 1
ATOM 857 C C . ALA A 1 111 ? 3.824 -5.811 5.624 1.00 95.56 111 ALA A C 1
ATOM 859 O O . ALA A 1 111 ? 4.780 -5.813 4.847 1.00 95.56 111 ALA A O 1
ATOM 860 N N . ARG A 1 112 ? 3.059 -4.732 5.836 1.00 95.56 112 ARG A N 1
ATOM 861 C CA . ARG A 1 112 ? 3.266 -3.450 5.148 1.00 95.56 112 ARG A CA 1
ATOM 862 C C . ARG A 1 112 ? 4.649 -2.874 5.414 1.00 95.56 112 ARG A C 1
ATOM 864 O O . ARG A 1 112 ? 5.349 -2.493 4.480 1.00 95.56 112 ARG A O 1
ATOM 871 N N . ARG A 1 113 ? 5.062 -2.843 6.687 1.00 93.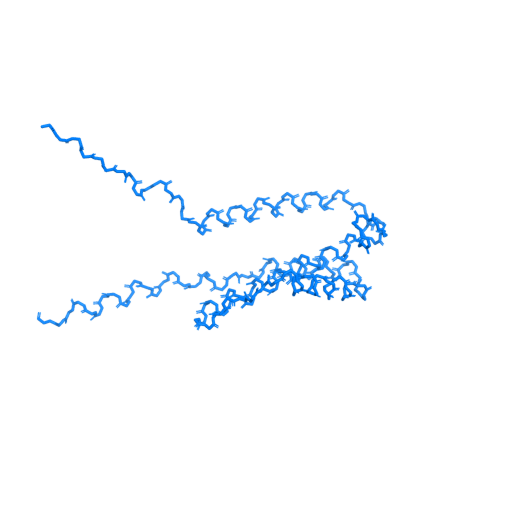75 113 ARG A N 1
ATOM 872 C CA . ARG A 1 113 ? 6.390 -2.350 7.086 1.00 93.75 113 ARG A CA 1
ATOM 873 C C . ARG A 1 113 ? 7.498 -3.145 6.396 1.00 93.75 113 ARG A C 1
ATOM 875 O O . ARG A 1 113 ? 8.391 -2.545 5.812 1.00 93.75 113 ARG A O 1
ATOM 882 N N . ARG A 1 114 ? 7.405 -4.481 6.391 1.00 94.25 114 ARG A N 1
ATOM 883 C CA . ARG A 1 114 ? 8.371 -5.345 5.688 1.00 94.25 114 ARG A CA 1
ATOM 884 C C . ARG A 1 114 ? 8.394 -5.099 4.179 1.00 94.25 114 ARG A C 1
ATOM 886 O O . ARG A 1 114 ? 9.474 -5.091 3.604 1.00 94.25 114 ARG A O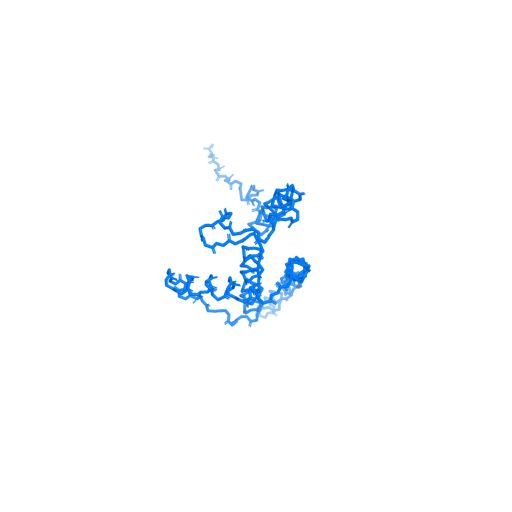 1
ATOM 893 N N . ALA A 1 115 ? 7.232 -4.901 3.558 1.00 92.94 115 ALA A N 1
ATOM 894 C CA . ALA A 1 115 ? 7.136 -4.623 2.128 1.00 92.94 115 ALA A CA 1
ATOM 895 C C . ALA A 1 115 ? 7.769 -3.265 1.773 1.00 92.94 115 ALA A C 1
ATOM 897 O O . ALA A 1 115 ? 8.590 -3.209 0.868 1.00 92.94 115 ALA A O 1
ATOM 898 N N . ARG A 1 116 ? 7.482 -2.195 2.533 1.00 90.06 116 ARG A N 1
ATOM 899 C CA . ARG A 1 116 ? 8.112 -0.869 2.354 1.00 90.06 116 ARG A CA 1
ATOM 900 C C . ARG A 1 116 ? 9.627 -0.919 2.544 1.00 90.06 116 ARG A C 1
ATOM 902 O O . ARG A 1 116 ? 10.367 -0.302 1.791 1.00 90.06 116 ARG A O 1
ATOM 909 N N . SER A 1 117 ? 10.093 -1.615 3.579 1.00 88.81 117 SER A N 1
ATOM 910 C CA . SER A 1 117 ? 11.524 -1.734 3.875 1.00 88.81 117 SER A CA 1
ATOM 911 C C . SER A 1 117 ? 12.259 -2.686 2.931 1.00 88.81 117 SER A C 1
ATOM 913 O O . SER A 1 117 ? 13.465 -2.874 3.097 1.00 88.81 117 SER A O 1
ATOM 915 N N . HIS A 1 118 ? 11.566 -3.304 1.969 1.00 81.06 118 HIS A N 1
ATOM 916 C CA . HIS A 1 118 ? 12.220 -4.124 0.967 1.00 81.06 118 HIS A CA 1
ATOM 917 C C . HIS A 1 118 ? 13.131 -3.225 0.119 1.00 81.06 118 HIS A C 1
ATOM 919 O O . HIS A 1 118 ? 12.644 -2.280 -0.505 1.00 81.06 118 HIS A O 1
ATOM 925 N N . PRO A 1 119 ? 14.452 -3.464 0.105 1.00 64.25 119 PRO A N 1
ATOM 926 C CA . PRO A 1 119 ? 15.353 -2.625 -0.662 1.00 64.25 119 PRO A CA 1
ATOM 927 C C . PRO A 1 119 ? 14.989 -2.746 -2.146 1.00 64.25 119 PRO A C 1
ATOM 929 O O . PRO A 1 119 ? 14.925 -3.867 -2.656 1.00 64.25 119 PRO A O 1
ATOM 932 N N . PRO A 1 120 ? 14.780 -1.635 -2.875 1.00 58.38 120 PRO A N 1
ATOM 933 C CA . PRO A 1 120 ? 14.609 -1.725 -4.311 1.00 58.38 120 PRO A CA 1
ATOM 934 C C . PRO A 1 120 ? 15.890 -2.319 -4.894 1.00 58.38 120 PRO A C 1
ATOM 936 O O . PRO A 1 120 ? 16.998 -1.825 -4.657 1.00 58.38 120 PRO A O 1
ATOM 939 N N . ALA A 1 121 ? 15.750 -3.373 -5.694 1.00 50.53 121 ALA A N 1
ATOM 940 C CA . ALA A 1 121 ? 16.884 -4.092 -6.264 1.00 50.53 121 ALA A CA 1
ATOM 941 C C . ALA A 1 121 ? 17.764 -3.220 -7.203 1.00 50.53 121 ALA A C 1
ATOM 943 O O . ALA A 1 121 ? 18.858 -3.614 -7.612 1.00 50.53 121 ALA A O 1
ATOM 944 N N . LEU A 1 122 ? 17.329 -1.986 -7.486 1.00 45.19 122 LEU A N 1
ATOM 945 C CA . LEU A 1 122 ? 18.037 -0.954 -8.244 1.00 45.19 122 LEU A CA 1
ATOM 946 C C . LEU A 1 122 ? 19.256 -0.345 -7.522 1.00 45.19 122 LEU A C 1
ATOM 948 O O . LEU A 1 122 ? 20.107 0.247 -8.192 1.00 45.19 122 LEU A O 1
ATOM 952 N N . ALA A 1 123 ? 19.411 -0.529 -6.204 1.00 46.94 123 ALA A N 1
ATOM 953 C CA . ALA A 1 123 ? 20.552 0.006 -5.446 1.00 46.94 123 ALA A CA 1
ATOM 954 C C . ALA A 1 123 ? 21.930 -0.547 -5.899 1.00 46.94 123 ALA A C 1
ATOM 956 O O . ALA A 1 123 ? 22.968 0.044 -5.598 1.00 46.94 123 ALA A O 1
ATOM 957 N N . GLY A 1 124 ? 21.962 -1.644 -6.671 1.00 37.84 124 GLY A N 1
ATOM 958 C CA . GLY A 1 124 ? 23.190 -2.241 -7.218 1.00 37.84 124 GLY A CA 1
ATOM 959 C C . GLY A 1 124 ? 23.554 -1.838 -8.658 1.00 37.84 124 GLY A C 1
ATOM 960 O O . GLY A 1 124 ? 24.691 -2.048 -9.084 1.00 37.84 124 GLY A O 1
ATOM 961 N N . ALA A 1 125 ? 22.637 -1.240 -9.427 1.00 44.03 125 ALA A N 1
ATOM 962 C CA . ALA A 1 125 ? 22.782 -1.130 -10.888 1.00 44.03 125 ALA A CA 1
ATOM 963 C C . ALA A 1 125 ? 23.675 0.035 -11.373 1.00 44.03 125 ALA A C 1
ATOM 965 O O . ALA A 1 125 ? 24.038 0.100 -12.551 1.00 44.03 125 ALA A O 1
ATOM 966 N N . SER A 1 126 ? 24.069 0.956 -10.485 1.00 41.50 126 SER A N 1
ATOM 967 C CA . SER A 1 126 ? 24.808 2.173 -10.869 1.00 41.50 126 SER A CA 1
ATOM 968 C C . SER A 1 126 ? 26.303 1.935 -11.171 1.00 41.50 126 SER A C 1
ATOM 970 O O . SER A 1 126 ? 26.956 2.762 -11.808 1.00 41.50 126 SER A O 1
ATOM 972 N N . ARG A 1 127 ? 26.875 0.783 -10.786 1.00 43.62 127 ARG A N 1
ATOM 973 C CA . ARG A 1 127 ? 28.327 0.536 -10.923 1.00 43.62 127 ARG A CA 1
ATOM 974 C C . ARG A 1 127 ? 28.764 -0.161 -12.221 1.00 43.62 127 ARG A C 1
ATOM 976 O O . ARG A 1 127 ? 29.931 -0.024 -12.585 1.00 43.62 127 ARG A O 1
ATOM 983 N N . ASP A 1 128 ? 27.876 -0.835 -12.960 1.00 43.19 128 ASP A N 1
ATOM 984 C CA . ASP A 1 128 ? 28.301 -1.669 -14.108 1.00 43.19 128 ASP A CA 1
ATOM 985 C C . ASP A 1 128 ? 28.250 -0.959 -15.482 1.00 43.19 128 ASP A C 1
ATOM 987 O O . ASP A 1 128 ? 29.011 -1.278 -16.400 1.00 43.19 128 ASP A O 1
ATOM 991 N N . ARG A 1 129 ? 27.439 0.100 -15.649 1.00 45.03 129 ARG A N 1
ATOM 992 C CA . ARG A 1 129 ? 27.291 0.760 -16.968 1.00 45.03 129 ARG A CA 1
ATOM 993 C C . ARG A 1 129 ? 28.518 1.564 -17.426 1.00 45.03 129 ARG A C 1
ATOM 995 O O . ARG A 1 129 ? 28.704 1.740 -18.630 1.00 45.03 129 ARG A O 1
ATOM 1002 N N . ARG A 1 130 ? 29.400 2.012 -16.517 1.00 43.41 130 ARG A N 1
ATOM 1003 C CA . ARG A 1 130 ? 30.647 2.722 -16.893 1.00 43.41 130 ARG A CA 1
ATOM 1004 C C . ARG A 1 130 ? 31.773 1.797 -17.371 1.00 43.41 130 ARG A C 1
ATOM 1006 O O . ARG A 1 130 ? 32.662 2.277 -18.070 1.00 43.41 130 ARG A O 1
ATOM 1013 N N . ARG A 1 131 ? 31.747 0.490 -17.071 1.00 43.84 131 ARG A N 1
ATOM 1014 C CA . ARG A 1 131 ? 32.804 -0.443 -17.518 1.00 43.84 131 ARG A CA 1
ATOM 1015 C C . ARG A 1 131 ? 32.607 -0.948 -18.948 1.00 43.84 131 ARG A C 1
ATOM 1017 O O . ARG A 1 131 ? 33.593 -1.151 -19.650 1.00 43.84 131 ARG A O 1
ATOM 1024 N N . ARG A 1 132 ? 31.364 -1.063 -19.428 1.00 42.94 132 ARG A N 1
ATOM 1025 C CA . ARG A 1 132 ? 31.078 -1.624 -20.764 1.00 42.94 132 ARG A CA 1
ATOM 1026 C C . ARG A 1 132 ? 31.347 -0.672 -21.937 1.00 42.94 132 ARG A C 1
ATOM 1028 O O . ARG A 1 132 ? 31.603 -1.137 -23.040 1.00 42.94 132 ARG A O 1
ATOM 1035 N N . ARG A 1 133 ? 31.375 0.651 -21.722 1.00 41.00 133 ARG A N 1
ATOM 1036 C CA . ARG A 1 133 ? 31.672 1.626 -22.797 1.00 41.00 133 ARG A CA 1
ATOM 1037 C C . ARG A 1 133 ? 33.164 1.818 -23.100 1.00 41.00 133 ARG A C 1
ATOM 1039 O O . ARG A 1 133 ? 33.479 2.384 -24.141 1.00 41.00 133 ARG A O 1
ATOM 1046 N N . ARG A 1 134 ? 34.084 1.353 -22.243 1.00 41.06 134 ARG A N 1
ATOM 1047 C CA . ARG A 1 134 ? 35.533 1.551 -22.456 1.00 41.06 134 ARG A CA 1
ATOM 1048 C C . ARG A 1 134 ? 36.190 0.465 -23.315 1.00 41.06 134 ARG A C 1
ATOM 1050 O O . ARG A 1 134 ? 37.272 0.699 -23.831 1.00 41.06 134 ARG A O 1
ATOM 1057 N N . VAL A 1 135 ? 35.547 -0.690 -23.495 1.00 48.41 135 VAL A N 1
ATOM 1058 C CA . VAL A 1 135 ? 36.141 -1.830 -24.224 1.00 48.41 135 VAL A CA 1
ATOM 1059 C C . VAL A 1 135 ? 35.907 -1.745 -25.742 1.00 48.41 135 VAL A C 1
ATOM 1061 O O . VAL A 1 135 ? 36.673 -2.316 -26.504 1.00 48.41 135 VAL A O 1
ATOM 1064 N N . VAL A 1 136 ? 34.911 -0.979 -26.206 1.00 48.56 136 VAL A N 1
ATOM 1065 C CA . VAL A 1 136 ? 34.522 -0.943 -27.635 1.00 48.56 136 VAL A CA 1
ATOM 1066 C C . VAL A 1 136 ? 35.217 0.174 -28.439 1.00 48.56 136 VAL A C 1
ATOM 1068 O O . VAL A 1 136 ? 35.154 0.178 -29.658 1.00 48.56 136 VAL A O 1
ATOM 1071 N N . ARG A 1 137 ? 35.936 1.113 -27.803 1.00 47.81 137 ARG A N 1
ATOM 1072 C CA . ARG A 1 137 ? 36.684 2.190 -28.498 1.00 47.81 137 ARG A CA 1
ATOM 1073 C C . ARG A 1 137 ? 38.202 1.986 -28.440 1.00 47.81 137 ARG A C 1
ATOM 1075 O O . ARG A 1 137 ? 38.930 2.877 -28.014 1.00 47.81 137 ARG A O 1
ATOM 1082 N N . GLY A 1 138 ? 38.667 0.793 -28.794 1.00 46.34 138 GLY A N 1
ATOM 1083 C CA . GLY A 1 138 ? 40.086 0.439 -28.711 1.00 46.34 138 GLY A CA 1
ATOM 1084 C C . GLY A 1 138 ? 40.505 -0.666 -29.672 1.00 46.34 138 GLY A C 1
ATOM 1085 O O . GLY A 1 138 ? 41.280 -1.530 -29.279 1.00 46.34 138 GLY A O 1
ATOM 1086 N N . ARG A 1 139 ? 39.952 -0.671 -30.885 1.00 45.16 139 ARG A N 1
ATOM 1087 C CA . ARG A 1 139 ? 40.463 -1.390 -32.057 1.00 45.16 139 ARG A CA 1
ATOM 1088 C C . ARG A 1 139 ? 39.875 -0.706 -33.282 1.00 45.16 139 ARG A C 1
ATOM 1090 O O . ARG A 1 139 ? 38.677 -0.830 -33.508 1.00 45.16 139 ARG A O 1
ATOM 1097 N N . ASP A 1 140 ? 40.674 0.171 -33.872 1.00 42.72 140 ASP A N 1
ATOM 1098 C CA . ASP A 1 140 ? 41.046 0.202 -35.292 1.00 42.72 140 ASP A CA 1
ATOM 1099 C C . ASP A 1 140 ? 42.077 1.323 -35.495 1.00 42.72 140 ASP A C 1
ATOM 1101 O O . ASP A 1 140 ? 41.847 2.440 -34.969 1.00 42.72 140 ASP A O 1
#

Radius of gyration: 21.64 Å; chains: 1; bounding box: 58×52×53 Å

Foldseek 3Di:
DDDPPPPDPPPDDDVVVVVVVVCVVVVVVVVVVVVPQDPVQQQDADPDPRAGVLLVLQLLLLVLVVVLVQLVCVVVVNHDDDPPDPVVNVVSSVVSSVVSVPDDSVVSVVSSVVSVPPPRPCVPVPPPPVVVVVPPPPDD

pLDDT: mean 81.53, std 20.81, range [35.53, 97.75]